Protein AF-W1Y8R6-F1 (afdb_monomer)

Sequence (104 aa):
NYKHLGTLGTGNHFIEICLDESDQVWIMLHSGSRGIGNAIGTYFIDLAQKEMQETLETLPSRDLAYFMEGTEYFDDYLKAVAWAQLFASLNRDAMMENVVTALQ

Structure (mmCIF, N/CA/C/O backbone):
data_AF-W1Y8R6-F1
#
_entry.id   AF-W1Y8R6-F1
#
loop_
_atom_site.group_PDB
_atom_site.id
_atom_site.type_symbol
_atom_site.label_atom_id
_atom_site.label_alt_id
_atom_site.label_comp_id
_atom_site.label_asym_id
_atom_site.label_entity_id
_atom_site.label_seq_id
_atom_site.pdbx_PDB_ins_code
_atom_site.Cartn_x
_atom_site.Cartn_y
_atom_site.Cartn_z
_atom_site.occupancy
_atom_site.B_iso_or_equiv
_atom_site.auth_seq_id
_atom_site.auth_comp_id
_atom_site.auth_asym_id
_atom_site.auth_atom_id
_atom_site.pdbx_PDB_model_num
ATOM 1 N N . ASN A 1 1 ? 7.078 -14.190 4.756 1.00 46.78 1 ASN A N 1
ATOM 2 C CA . ASN A 1 1 ? 6.669 -13.048 5.608 1.00 46.78 1 ASN A CA 1
ATOM 3 C C . ASN A 1 1 ? 5.162 -13.054 5.891 1.00 46.78 1 ASN A C 1
ATOM 5 O O . ASN A 1 1 ? 4.483 -12.086 5.593 1.00 46.78 1 ASN A O 1
ATOM 9 N N . TYR A 1 2 ? 4.632 -14.108 6.528 1.00 48.91 2 TYR A N 1
ATOM 10 C CA . TYR A 1 2 ? 3.220 -14.171 6.964 1.00 48.91 2 TYR A CA 1
ATOM 11 C C . TYR A 1 2 ? 2.913 -13.282 8.191 1.00 48.91 2 TYR A C 1
ATOM 13 O O . TYR A 1 2 ? 1.761 -13.124 8.570 1.00 48.91 2 TYR A O 1
ATOM 21 N N . LYS A 1 3 ? 3.939 -12.678 8.810 1.00 63.16 3 LYS A N 1
ATOM 22 C CA . LYS A 1 3 ? 3.868 -11.960 10.099 1.00 63.16 3 LYS A CA 1
ATOM 23 C C . LYS A 1 3 ? 3.169 -10.587 10.065 1.00 63.16 3 LYS A C 1
ATOM 25 O O . LYS A 1 3 ? 3.158 -9.910 11.084 1.00 63.16 3 LYS A O 1
ATOM 30 N N . HIS A 1 4 ? 2.641 -10.152 8.921 1.00 77.00 4 HIS A N 1
ATOM 31 C CA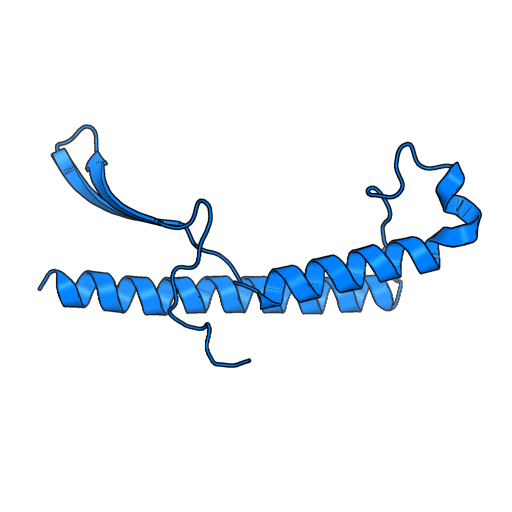 . HIS A 1 4 ? 2.064 -8.808 8.768 1.00 77.00 4 HIS A CA 1
ATOM 32 C C . HIS A 1 4 ? 0.556 -8.787 8.498 1.00 77.00 4 HIS A C 1
ATOM 34 O O . HIS A 1 4 ? -0.016 -7.699 8.476 1.00 77.00 4 HIS A O 1
ATOM 40 N N . LEU A 1 5 ? -0.089 -9.938 8.287 1.00 85.25 5 LEU A N 1
ATOM 41 C CA . LEU A 1 5 ? -1.544 -9.972 8.138 1.00 85.25 5 LEU A CA 1
ATOM 42 C C . LEU A 1 5 ? -2.215 -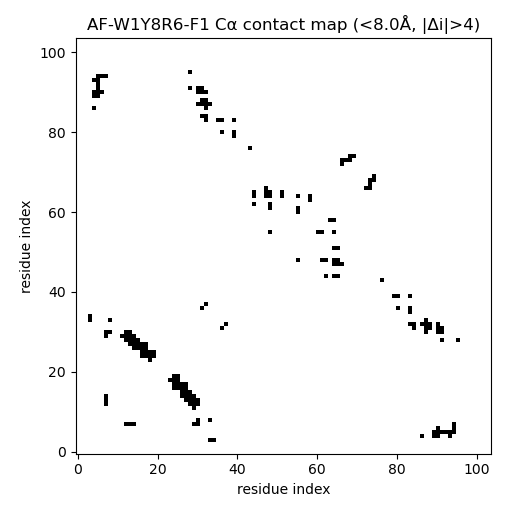9.623 9.476 1.00 85.25 5 LEU A C 1
ATOM 44 O O . LEU A 1 5 ? -1.763 -10.073 10.526 1.00 85.25 5 LEU A O 1
ATOM 48 N N . GLY A 1 6 ? -3.268 -8.811 9.429 1.00 88.19 6 GLY A N 1
ATOM 49 C CA . GLY A 1 6 ? -3.973 -8.290 10.599 1.00 88.19 6 GLY A CA 1
ATOM 50 C C . GLY A 1 6 ? -3.191 -7.224 11.373 1.00 88.19 6 GLY A C 1
ATOM 51 O O . GLY A 1 6 ? -3.494 -6.986 12.537 1.00 88.19 6 GLY A O 1
ATOM 52 N N . THR A 1 7 ? -2.165 -6.601 10.776 1.00 92.44 7 THR A N 1
ATOM 53 C CA . THR A 1 7 ? -1.339 -5.592 11.466 1.00 92.44 7 THR A CA 1
ATOM 54 C C . THR A 1 7 ? -1.527 -4.199 10.881 1.00 92.44 7 THR A C 1
ATOM 56 O O . THR A 1 7 ? -1.603 -4.021 9.661 1.00 92.44 7 THR A O 1
ATOM 59 N N . LEU A 1 8 ? -1.547 -3.197 11.766 1.00 93.56 8 LEU A N 1
ATOM 60 C CA . LEU A 1 8 ? -1.798 -1.807 11.394 1.00 93.56 8 LEU A CA 1
ATOM 61 C C . LEU A 1 8 ? -0.674 -1.223 10.550 1.00 93.56 8 LEU A C 1
ATOM 63 O O . LEU A 1 8 ? -0.933 -0.696 9.471 1.00 93.56 8 LEU A O 1
ATOM 67 N N . GLY A 1 9 ? 0.566 -1.342 11.030 1.00 92.00 9 GLY A N 1
ATOM 68 C CA . GLY A 1 9 ? 1.720 -0.704 10.417 1.00 92.00 9 GLY A CA 1
ATOM 69 C C . GLY A 1 9 ? 2.258 0.530 11.110 1.00 92.00 9 GLY A C 1
ATOM 70 O O . GLY A 1 9 ? 1.862 0.864 12.215 1.00 92.00 9 GLY A O 1
ATOM 71 N N . THR A 1 10 ? 3.171 1.201 10.413 1.00 90.50 10 THR A N 1
ATOM 72 C CA . THR A 1 10 ? 3.767 2.490 10.787 1.00 90.50 10 THR A CA 1
ATOM 73 C C . THR A 1 10 ? 3.491 3.535 9.703 1.00 90.50 10 THR A C 1
ATOM 75 O O . THR A 1 10 ? 3.011 3.182 8.624 1.00 90.50 10 THR A O 1
ATOM 78 N N . GLY A 1 11 ? 3.813 4.805 9.957 1.00 92.50 11 GLY A N 1
ATOM 79 C CA . GLY A 1 11 ? 3.550 5.909 9.029 1.00 92.50 11 GLY A CA 1
ATOM 80 C C . GLY A 1 11 ? 2.163 6.502 9.257 1.00 92.50 11 GLY A C 1
ATOM 81 O O . GLY A 1 11 ? 1.740 6.650 10.397 1.00 92.50 11 GLY A O 1
ATOM 82 N N . ASN A 1 12 ? 1.444 6.809 8.183 1.00 94.25 12 ASN A N 1
ATOM 83 C CA . ASN A 1 12 ? 0.090 7.368 8.230 1.00 94.25 12 ASN A CA 1
ATOM 84 C C . ASN A 1 12 ? -1.010 6.309 8.444 1.00 94.25 12 ASN A C 1
ATOM 86 O O . ASN A 1 12 ? -2.157 6.556 8.095 1.00 94.25 12 ASN A O 1
ATOM 90 N N . HIS A 1 13 ? -0.679 5.130 8.981 1.00 96.75 13 HIS A N 1
ATOM 91 C CA . HIS A 1 13 ? -1.642 4.060 9.245 1.00 96.75 13 HIS A CA 1
ATOM 92 C C . HIS A 1 13 ? -2.247 4.197 10.646 1.00 96.75 13 HIS A C 1
ATOM 94 O O . HIS A 1 13 ? -1.505 4.273 11.624 1.00 96.75 13 HIS A O 1
ATOM 100 N N . PHE A 1 14 ? -3.577 4.193 10.747 1.00 97.31 14 PHE A N 1
ATOM 101 C CA . PHE A 1 14 ? -4.301 4.441 11.997 1.00 97.31 14 PHE A CA 1
ATOM 102 C C . PHE A 1 14 ? -5.635 3.687 12.076 1.00 97.31 14 PHE A C 1
ATOM 104 O O . PHE A 1 14 ? -6.184 3.241 11.064 1.00 97.31 14 PHE A O 1
ATOM 111 N N . ILE A 1 15 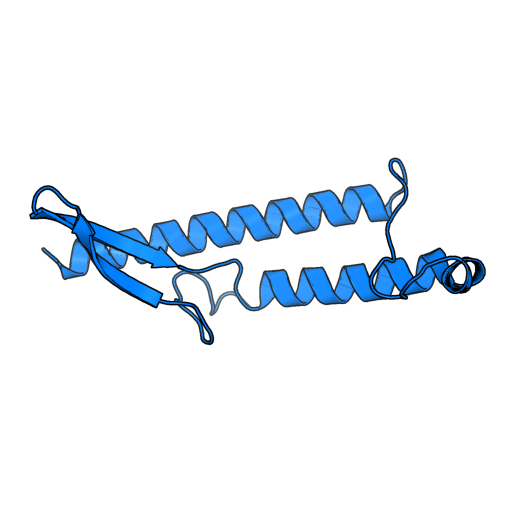? -6.130 3.555 13.306 1.00 97.50 15 ILE A N 1
ATOM 112 C CA . ILE A 1 15 ? -7.499 3.157 13.643 1.00 97.50 15 ILE A CA 1
ATOM 113 C C . ILE A 1 15 ? -8.063 4.298 14.483 1.00 97.50 15 ILE A C 1
ATOM 115 O O . ILE A 1 15 ? -7.451 4.662 15.486 1.00 97.50 15 ILE A O 1
ATOM 119 N N . GLU A 1 16 ? -9.184 4.870 14.071 1.00 97.56 16 GLU A N 1
ATOM 120 C CA . GLU A 1 16 ? -9.790 6.029 14.723 1.00 97.56 16 GLU A CA 1
ATOM 121 C C . GLU A 1 16 ? -11.280 5.784 14.963 1.00 97.56 16 GLU A C 1
ATOM 123 O O . GLU A 1 16 ? -11.960 5.178 14.133 1.00 97.56 16 GLU A O 1
ATOM 128 N N . ILE A 1 17 ? -11.773 6.240 16.115 1.00 96.88 17 ILE A N 1
ATOM 129 C CA . ILE A 1 17 ? -13.203 6.312 16.408 1.00 96.88 17 ILE A CA 1
ATOM 130 C C . ILE A 1 17 ? -13.632 7.755 16.177 1.00 96.88 17 ILE A C 1
ATOM 132 O O . ILE A 1 17 ? -13.143 8.657 16.857 1.00 96.88 17 ILE A O 1
ATOM 136 N N . CYS A 1 18 ? -14.533 7.961 15.223 1.00 96.88 18 CYS A N 1
ATOM 137 C CA . CYS A 1 18 ? -14.948 9.286 14.775 1.00 96.88 18 CYS A CA 1
ATOM 138 C C . CYS A 1 18 ? -16.454 9.468 14.958 1.00 96.88 18 CYS A C 1
ATOM 140 O O . CYS A 1 18 ? -17.205 8.494 14.960 1.00 96.88 18 CYS A O 1
ATOM 142 N N . LEU A 1 19 ? -16.889 10.721 15.065 1.00 97.75 19 LEU A N 1
ATOM 143 C CA . LEU A 1 19 ? -18.296 11.094 14.950 1.00 97.75 19 LEU A CA 1
ATOM 144 C C . LEU A 1 19 ? -18.539 11.713 13.574 1.00 97.75 19 LEU A C 1
ATOM 146 O O . LEU A 1 19 ? -17.686 12.452 13.077 1.00 97.75 19 LEU A O 1
ATOM 150 N N . ASP A 1 20 ? -19.681 11.412 12.962 1.00 97.12 20 ASP A N 1
ATOM 151 C CA . ASP A 1 20 ? -20.167 12.190 11.822 1.00 97.12 20 ASP A CA 1
ATOM 152 C C . ASP A 1 20 ? -20.934 13.446 12.276 1.0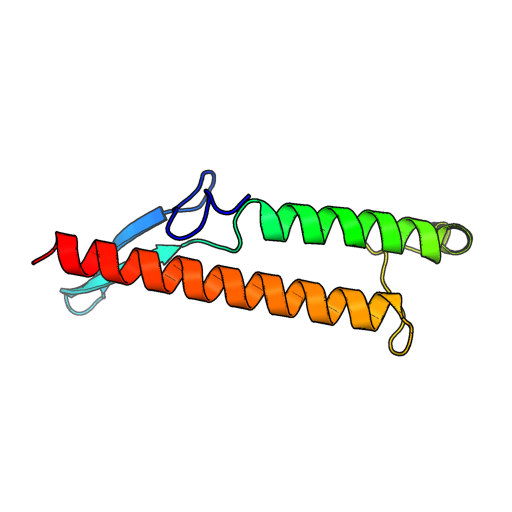0 97.12 20 ASP A C 1
ATOM 154 O O . ASP A 1 20 ? -21.106 13.704 13.467 1.00 97.12 20 ASP A O 1
ATOM 158 N N . GLU A 1 21 ? -21.408 14.246 11.319 1.00 97.38 21 GLU A N 1
ATOM 159 C CA . GLU A 1 21 ? -22.165 15.481 11.584 1.00 97.38 21 GLU A CA 1
ATOM 160 C C . GLU A 1 21 ? -23.524 15.245 12.275 1.00 97.38 21 GLU A C 1
ATOM 162 O O . GLU A 1 21 ? -24.181 16.199 12.683 1.00 97.38 21 GLU A O 1
ATOM 167 N N . SER A 1 22 ? -23.967 13.989 12.383 1.00 97.94 22 SER A N 1
ATOM 168 C CA . SER A 1 22 ? -25.203 13.565 13.051 1.00 97.94 22 SER A CA 1
ATOM 169 C C . SER A 1 22 ? -24.933 12.816 14.364 1.00 97.94 22 SER A C 1
ATOM 171 O O . SER A 1 22 ? -25.808 12.090 14.836 1.00 97.94 22 SER A O 1
ATOM 173 N N . ASP A 1 23 ? -23.736 12.971 14.942 1.00 97.00 23 ASP A N 1
ATOM 174 C CA . ASP A 1 23 ? -23.285 12.314 16.176 1.00 97.00 23 ASP A CA 1
ATOM 175 C C . ASP A 1 23 ? -23.294 10.769 16.115 1.00 97.00 23 ASP A C 1
ATOM 177 O O . ASP A 1 23 ? -23.324 10.095 17.150 1.00 97.00 23 ASP A O 1
ATOM 181 N N . GLN A 1 24 ? -23.237 10.168 14.920 1.00 97.75 24 GLN A N 1
ATOM 182 C CA . GLN A 1 24 ? -23.087 8.716 14.794 1.00 97.75 24 GLN A CA 1
ATOM 183 C C . GLN A 1 24 ? -21.621 8.313 14.928 1.00 97.75 24 GLN A C 1
ATOM 185 O O . GLN A 1 24 ? -20.733 8.956 14.370 1.00 97.75 24 GLN A O 1
ATOM 190 N N . VAL A 1 25 ? -21.372 7.209 15.635 1.00 96.06 25 VAL A N 1
ATOM 191 C CA . VAL A 1 25 ? -20.027 6.662 15.848 1.00 96.06 25 VAL A CA 1
ATOM 192 C C . VAL A 1 25 ? -19.598 5.810 14.655 1.00 96.06 25 VAL A C 1
ATOM 194 O O . VAL A 1 25 ? -20.290 4.869 14.270 1.00 96.06 25 VAL A O 1
ATOM 197 N N . TRP A 1 26 ? -18.408 6.093 14.132 1.00 97.19 26 TRP A N 1
ATOM 198 C CA . TRP A 1 26 ? -17.768 5.382 13.031 1.00 97.19 26 TRP A CA 1
ATOM 199 C C . TRP A 1 26 ? -16.385 4.874 13.429 1.00 97.19 26 TRP A C 1
ATOM 201 O O . TRP A 1 26 ? -15.684 5.492 14.229 1.00 97.19 26 TRP A O 1
ATOM 211 N N . ILE A 1 27 ? -15.967 3.768 12.813 1.00 97.50 27 ILE A N 1
ATOM 212 C CA . ILE A 1 27 ? -14.589 3.275 12.876 1.00 97.50 27 ILE A CA 1
ATOM 213 C C . ILE A 1 27 ? -13.921 3.602 11.543 1.00 97.50 27 ILE A C 1
ATOM 215 O O . ILE A 1 27 ? -14.315 3.073 10.501 1.00 97.50 27 ILE A O 1
ATOM 219 N N . MET A 1 28 ? -12.884 4.433 11.570 1.00 97.56 28 MET A N 1
ATOM 220 C CA . MET A 1 28 ? -12.029 4.682 10.417 1.00 97.56 28 MET A CA 1
ATOM 221 C C . MET A 1 28 ? -10.754 3.847 10.527 1.00 97.56 28 MET A C 1
ATOM 223 O O . MET A 1 28 ? -9.996 3.959 11.487 1.00 97.56 28 MET A O 1
ATOM 227 N N . LEU A 1 29 ? -10.500 3.010 9.522 1.00 97.69 29 LEU A N 1
ATOM 228 C CA . LEU A 1 29 ? -9.313 2.162 9.450 1.00 97.69 29 LEU A CA 1
ATOM 229 C C . LEU A 1 29 ? -8.489 2.517 8.211 1.00 97.69 29 LEU A C 1
ATOM 231 O O . LEU A 1 29 ? -8.899 2.245 7.081 1.00 97.69 29 LEU A O 1
ATOM 235 N N . HIS A 1 30 ? -7.293 3.064 8.423 1.00 97.75 30 HIS A N 1
ATOM 236 C CA . HIS A 1 30 ? -6.346 3.375 7.358 1.00 97.75 30 HIS A CA 1
ATOM 237 C C . HIS A 1 30 ? -5.154 2.413 7.392 1.00 97.75 30 HIS A C 1
ATOM 239 O O . HIS A 1 30 ? -4.240 2.546 8.206 1.00 97.75 30 HIS A O 1
ATOM 245 N N . SER A 1 31 ? -5.149 1.424 6.491 1.00 96.31 31 SER A N 1
ATOM 246 C CA . SER A 1 31 ? -4.017 0.510 6.292 1.00 96.31 31 SER A CA 1
ATOM 247 C C . SER A 1 31 ? -4.006 -0.124 4.898 1.00 96.31 31 SER A C 1
ATOM 249 O O . SER A 1 31 ? -5.028 -0.187 4.207 1.00 96.31 31 SER A O 1
ATOM 251 N N . GLY A 1 32 ? -2.835 -0.611 4.486 1.00 95.31 32 GLY A N 1
ATOM 252 C CA . GLY A 1 32 ? -2.594 -1.168 3.156 1.00 95.31 32 GLY A CA 1
ATOM 253 C C . GLY A 1 32 ? -2.000 -2.577 3.153 1.00 95.31 32 GLY A C 1
ATOM 254 O O . GLY A 1 32 ? -2.101 -3.340 4.113 1.00 95.31 32 GLY A O 1
ATOM 255 N N . SER A 1 33 ? -1.312 -2.896 2.057 1.00 94.69 33 SER A N 1
ATOM 256 C CA . SER A 1 33 ? -0.688 -4.195 1.755 1.00 94.69 33 SER A CA 1
ATOM 257 C C . SER A 1 33 ? 0.610 -4.482 2.524 1.00 94.69 33 SER A C 1
ATOM 259 O O . SER A 1 33 ? 1.344 -5.425 2.212 1.00 94.69 33 SER A O 1
ATOM 261 N N . ARG A 1 34 ? 0.922 -3.645 3.519 1.00 94.06 34 ARG A N 1
ATOM 262 C CA . ARG A 1 34 ? 2.125 -3.717 4.356 1.00 94.06 34 ARG A CA 1
ATOM 263 C C . ARG A 1 34 ? 3.412 -3.766 3.514 1.00 94.06 34 ARG A C 1
ATOM 265 O O . ARG A 1 34 ? 3.455 -3.271 2.389 1.00 94.06 34 ARG A O 1
ATOM 272 N N . GLY A 1 35 ? 4.474 -4.359 4.061 1.00 91.44 35 GLY A N 1
ATOM 273 C CA . GLY A 1 35 ? 5.763 -4.473 3.374 1.00 91.44 35 GLY A CA 1
ATOM 274 C C . GLY A 1 35 ? 5.716 -5.278 2.071 1.00 91.44 35 GLY A C 1
ATOM 275 O O . GLY A 1 35 ? 6.612 -5.127 1.249 1.00 91.44 35 GLY A O 1
ATOM 276 N N . ILE A 1 36 ? 4.678 -6.095 1.850 1.00 91.25 36 ILE A N 1
ATOM 277 C CA . ILE A 1 36 ? 4.572 -6.910 0.635 1.00 91.25 36 ILE A CA 1
ATOM 278 C C . ILE A 1 36 ? 4.273 -6.031 -0.580 1.00 91.25 36 ILE A C 1
ATOM 280 O O . ILE A 1 36 ? 4.968 -6.141 -1.584 1.00 91.25 36 ILE A O 1
ATOM 284 N N . GLY A 1 37 ? 3.309 -5.110 -0.478 1.00 93.31 37 GLY A N 1
ATOM 285 C CA . GLY A 1 37 ? 3.043 -4.182 -1.583 1.00 93.31 37 GLY A CA 1
ATOM 286 C C . GLY A 1 37 ? 4.222 -3.256 -1.875 1.00 93.31 37 GLY A C 1
ATOM 287 O O . GLY A 1 37 ? 4.500 -2.994 -3.038 1.00 93.31 37 GLY A O 1
ATOM 288 N N . ASN A 1 38 ? 4.968 -2.836 -0.844 1.00 94.25 38 ASN A N 1
ATOM 289 C CA . ASN A 1 38 ? 6.201 -2.073 -1.048 1.00 94.25 38 ASN A CA 1
ATOM 290 C C . ASN A 1 38 ? 7.248 -2.891 -1.820 1.00 94.25 38 ASN A C 1
ATOM 292 O O . ASN A 1 38 ? 7.828 -2.389 -2.771 1.00 94.25 38 ASN A O 1
ATOM 296 N N . ALA A 1 39 ? 7.457 -4.158 -1.447 1.00 94.50 39 ALA A N 1
ATOM 297 C CA . ALA A 1 39 ? 8.396 -5.034 -2.144 1.00 94.50 39 ALA A CA 1
ATOM 298 C C . ALA A 1 39 ? 7.997 -5.272 -3.611 1.00 94.50 39 ALA A C 1
ATOM 300 O O . ALA A 1 39 ? 8.858 -5.219 -4.484 1.00 94.50 39 ALA A O 1
ATOM 301 N N . ILE A 1 40 ? 6.702 -5.482 -3.881 1.00 95.88 40 ILE A N 1
ATOM 302 C CA . ILE A 1 40 ? 6.161 -5.601 -5.244 1.00 95.88 40 ILE A CA 1
ATOM 303 C C . ILE A 1 40 ? 6.414 -4.307 -6.026 1.00 95.88 40 ILE A C 1
ATOM 305 O O . ILE A 1 40 ? 6.979 -4.357 -7.113 1.00 95.88 40 ILE A O 1
ATOM 309 N N . GLY A 1 41 ? 6.055 -3.152 -5.459 1.00 96.00 41 GLY A N 1
ATOM 310 C CA . GLY A 1 41 ? 6.248 -1.851 -6.101 1.00 96.00 41 GLY A CA 1
ATOM 311 C C . GLY A 1 41 ? 7.710 -1.584 -6.455 1.00 96.00 41 GLY A C 1
ATOM 312 O O . GLY A 1 41 ? 8.009 -1.301 -7.609 1.00 96.00 41 GLY A O 1
ATOM 313 N N . THR A 1 42 ? 8.627 -1.745 -5.496 1.00 96.88 42 THR A N 1
ATOM 314 C CA . THR A 1 42 ? 10.068 -1.573 -5.737 1.00 96.88 42 THR A CA 1
ATOM 315 C C . THR A 1 42 ? 10.576 -2.516 -6.824 1.00 96.88 42 THR A C 1
ATOM 317 O O . THR A 1 42 ? 11.256 -2.071 -7.742 1.00 96.88 42 THR A O 1
ATOM 320 N N . TYR A 1 43 ? 10.206 -3.799 -6.764 1.00 97.38 43 TYR A N 1
ATOM 321 C CA . TYR A 1 43 ? 10.637 -4.784 -7.755 1.00 97.38 43 TYR A CA 1
ATOM 322 C C . TYR A 1 43 ? 10.214 -4.401 -9.180 1.00 97.38 43 TYR A C 1
ATOM 324 O O . TYR A 1 43 ? 11.043 -4.424 -10.089 1.00 97.38 43 TYR A O 1
ATOM 332 N N . PHE A 1 44 ? 8.949 -4.022 -9.379 1.00 97.38 44 PHE A N 1
ATOM 333 C CA . PHE A 1 44 ? 8.446 -3.689 -10.711 1.00 97.38 44 PHE A CA 1
ATOM 334 C C . PHE A 1 44 ? 8.909 -2.317 -11.210 1.00 97.38 44 PHE A C 1
ATOM 336 O O . PHE A 1 44 ? 9.124 -2.179 -12.409 1.00 97.38 44 PHE A O 1
ATOM 343 N N . ILE A 1 45 ? 9.144 -1.339 -10.326 1.00 96.00 45 ILE A N 1
ATOM 344 C CA . ILE A 1 45 ? 9.795 -0.071 -10.703 1.00 96.00 45 ILE A CA 1
ATOM 345 C C . ILE A 1 45 ? 11.208 -0.347 -11.230 1.00 96.00 45 ILE A C 1
ATOM 347 O O . ILE A 1 45 ? 11.556 0.097 -12.325 1.00 96.00 45 ILE A O 1
ATOM 351 N N . ASP A 1 46 ? 12.005 -1.126 -10.495 1.00 95.44 46 ASP A N 1
ATOM 352 C CA . ASP A 1 46 ? 13.365 -1.480 -10.910 1.00 95.44 46 ASP A CA 1
ATOM 353 C C . ASP A 1 46 ? 13.369 -2.271 -12.225 1.00 95.44 46 ASP A C 1
ATOM 355 O O . ASP A 1 46 ? 14.264 -2.101 -13.057 1.00 95.44 46 ASP A O 1
ATOM 359 N N . LEU A 1 47 ? 12.381 -3.147 -12.421 1.00 95.81 47 LEU A N 1
ATOM 360 C CA . LEU A 1 47 ? 12.237 -3.941 -13.637 1.00 95.81 47 LEU A CA 1
ATOM 361 C C . LEU A 1 47 ? 11.829 -3.077 -14.839 1.00 95.81 47 LEU A C 1
ATOM 363 O O . LEU A 1 47 ? 12.459 -3.188 -15.888 1.00 95.81 47 LEU A O 1
ATOM 367 N N . ALA A 1 48 ? 10.867 -2.165 -14.675 1.00 95.75 48 ALA A N 1
ATOM 368 C CA . ALA A 1 48 ? 10.447 -1.235 -15.723 1.00 95.75 48 ALA A CA 1
ATOM 369 C C . ALA A 1 48 ? 11.597 -0.315 -16.151 1.00 95.75 48 ALA A C 1
ATOM 371 O O . ALA A 1 48 ? 11.838 -0.120 -17.341 1.00 95.75 48 ALA A O 1
ATOM 372 N N . GLN A 1 49 ? 12.380 0.195 -15.194 1.00 94.56 49 GLN A N 1
ATOM 373 C CA . GLN A 1 49 ? 13.562 0.995 -15.516 1.00 94.56 49 GLN A CA 1
ATOM 374 C C . GLN A 1 49 ? 14.618 0.198 -16.297 1.00 94.56 49 GLN A C 1
ATOM 376 O O . GLN A 1 49 ? 15.301 0.765 -17.148 1.00 94.56 49 GLN A O 1
ATOM 381 N N . LYS A 1 50 ? 14.776 -1.103 -16.025 1.00 92.75 50 LYS A N 1
ATOM 382 C CA . LYS A 1 50 ? 15.703 -1.965 -16.776 1.00 92.75 50 LYS A CA 1
ATOM 383 C C . LYS A 1 50 ? 15.201 -2.264 -18.185 1.00 92.75 50 LYS A C 1
ATOM 385 O O . LYS A 1 50 ? 15.996 -2.211 -19.113 1.00 92.75 50 LYS A O 1
ATOM 390 N N . GLU A 1 51 ? 13.912 -2.548 -18.356 1.00 91.06 51 GLU A N 1
ATOM 391 C CA . GLU A 1 51 ? 13.326 -2.796 -19.681 1.00 91.06 51 GLU A CA 1
ATOM 392 C C . GLU A 1 51 ? 13.434 -1.557 -20.574 1.00 91.06 51 GLU A C 1
ATOM 394 O O . GLU A 1 51 ? 13.842 -1.641 -21.729 1.00 91.06 51 GLU A O 1
ATOM 399 N N . MET A 1 52 ? 13.158 -0.380 -20.012 1.00 90.44 52 MET A N 1
ATOM 400 C CA . MET A 1 52 ? 13.191 0.876 -20.752 1.00 90.44 52 MET A CA 1
ATOM 401 C C . MET A 1 52 ? 14.596 1.460 -20.933 1.00 90.44 52 MET A C 1
ATOM 403 O O . MET A 1 52 ? 14.691 2.578 -21.437 1.00 90.44 52 MET A O 1
ATOM 407 N N . GLN A 1 53 ? 15.675 0.772 -20.530 1.00 82.62 53 GLN A N 1
ATOM 408 C CA . GLN A 1 53 ? 17.020 1.346 -20.365 1.00 82.62 53 GLN A CA 1
ATOM 409 C C . GLN A 1 53 ? 17.496 2.195 -21.558 1.00 82.62 53 GLN A C 1
ATOM 411 O O . GLN A 1 53 ? 18.056 3.267 -21.340 1.00 82.62 53 GLN A O 1
ATOM 416 N N . GLU A 1 54 ? 17.230 1.766 -22.795 1.00 80.50 54 GLU A N 1
ATOM 417 C CA . GLU A 1 54 ? 17.616 2.493 -24.021 1.00 80.50 54 GLU A CA 1
ATOM 418 C C . GLU A 1 54 ? 16.748 3.728 -24.319 1.00 80.50 54 GLU A C 1
ATOM 420 O O . GLU A 1 54 ? 17.171 4.645 -25.016 1.00 80.50 54 GLU A O 1
ATOM 425 N N . THR A 1 55 ? 15.536 3.774 -23.771 1.00 81.62 55 THR A N 1
ATOM 426 C CA . THR A 1 55 ? 14.546 4.847 -23.964 1.00 81.62 55 THR A CA 1
ATOM 427 C C . THR A 1 55 ? 14.330 5.717 -22.726 1.00 81.62 55 THR A C 1
ATOM 429 O O . THR A 1 55 ? 13.576 6.684 -22.790 1.00 81.62 55 THR A O 1
ATOM 432 N N . LEU A 1 56 ? 14.995 5.433 -21.601 1.00 77.38 56 LEU A N 1
ATOM 433 C CA . LEU A 1 56 ? 14.812 6.175 -20.346 1.00 77.38 56 LEU A CA 1
ATOM 434 C C . LEU A 1 56 ? 15.092 7.678 -20.484 1.00 77.38 56 LEU A C 1
ATOM 436 O O . LEU A 1 56 ? 14.447 8.474 -19.810 1.00 77.38 56 LEU A O 1
ATOM 440 N N . GLU A 1 57 ? 16.020 8.072 -21.359 1.00 78.38 57 GLU A N 1
ATOM 441 C CA . GLU A 1 57 ? 16.352 9.481 -21.628 1.00 78.38 57 GLU A CA 1
ATOM 442 C C . GLU A 1 57 ? 15.203 10.252 -22.294 1.00 78.38 57 GLU A C 1
ATOM 444 O O . GLU A 1 57 ? 15.184 11.480 -22.273 1.00 78.38 57 GLU A O 1
ATOM 449 N N . THR A 1 58 ? 14.223 9.542 -22.862 1.00 87.06 58 THR A N 1
ATOM 450 C CA . THR A 1 58 ? 13.027 10.158 -23.455 1.00 87.06 58 THR A CA 1
ATOM 451 C C . THR A 1 58 ? 11.958 10.497 -22.417 1.00 87.06 58 THR A C 1
ATOM 453 O O . THR A 1 58 ? 11.030 11.251 -22.714 1.00 87.06 58 THR A O 1
ATOM 456 N N . LEU A 1 59 ? 12.079 9.968 -21.193 1.00 88.69 59 LEU A N 1
ATOM 457 C CA . LEU A 1 59 ? 11.135 10.228 -20.116 1.00 88.69 59 LEU A CA 1
ATOM 458 C C . LEU A 1 59 ? 11.502 11.501 -19.339 1.00 88.69 59 LEU A C 1
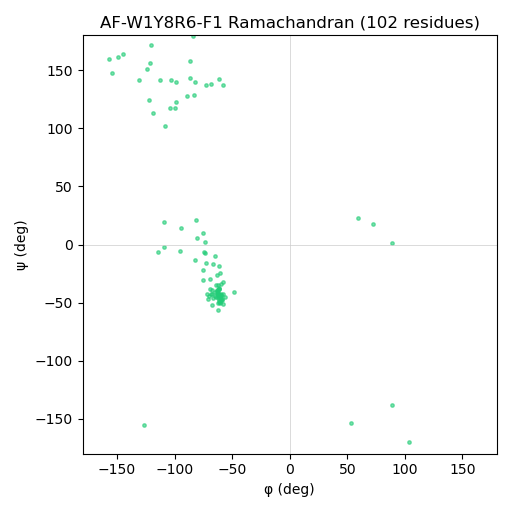ATOM 460 O O . LEU A 1 59 ? 12.674 11.722 -19.035 1.00 88.69 59 LEU A O 1
ATOM 464 N N . PRO A 1 60 ? 10.506 12.292 -18.893 1.00 92.00 60 PRO A N 1
ATOM 465 C CA . PRO A 1 60 ? 10.743 13.421 -17.990 1.00 92.00 60 PRO A CA 1
ATOM 466 C C . PRO A 1 60 ? 11.374 13.021 -16.645 1.00 92.00 60 PRO A C 1
ATOM 468 O O . PRO A 1 60 ? 12.001 13.845 -15.985 1.00 92.00 60 PRO A O 1
ATOM 471 N N . SER A 1 61 ? 11.181 11.770 -16.215 1.00 92.25 61 SER A N 1
ATOM 472 C CA . SER A 1 61 ? 11.799 11.185 -15.025 1.00 92.25 61 SER A CA 1
ATOM 473 C C . SER A 1 61 ? 11.890 9.667 -15.171 1.00 92.25 61 SER A C 1
ATOM 475 O O . SER A 1 61 ? 11.000 9.037 -15.739 1.00 92.25 61 SER A O 1
ATOM 477 N N . ARG A 1 62 ? 12.933 9.069 -14.588 1.00 89.75 62 ARG A N 1
ATOM 478 C CA . ARG A 1 62 ? 13.106 7.608 -14.511 1.00 89.75 62 ARG A CA 1
ATOM 479 C C . ARG A 1 62 ? 12.002 6.923 -13.704 1.00 89.75 62 ARG A C 1
ATOM 481 O O . ARG A 1 62 ? 11.699 5.761 -13.951 1.00 89.75 62 ARG A O 1
ATOM 488 N N . ASP A 1 63 ? 11.386 7.646 -12.773 1.00 91.00 63 ASP A N 1
ATOM 489 C CA . ASP A 1 63 ? 10.278 7.142 -11.952 1.00 91.00 63 ASP A CA 1
ATOM 490 C C . ASP A 1 63 ? 8.962 7.038 -12.737 1.00 91.00 63 ASP A C 1
ATOM 492 O O . ASP A 1 63 ? 7.977 6.513 -12.229 1.00 91.00 63 ASP A O 1
ATOM 496 N N . LEU A 1 64 ? 8.945 7.520 -13.984 1.00 94.12 64 LEU A N 1
ATOM 497 C CA . LEU A 1 64 ? 7.832 7.361 -14.919 1.00 94.12 64 LEU A CA 1
ATOM 498 C C . LEU A 1 64 ? 8.018 6.155 -15.848 1.00 94.12 64 LEU A C 1
ATOM 500 O O . LEU A 1 64 ? 7.331 6.071 -16.862 1.00 94.12 64 LEU A O 1
ATOM 504 N N . ALA A 1 65 ? 8.953 5.247 -15.546 1.00 95.25 65 ALA A N 1
ATOM 505 C CA . ALA A 1 65 ? 9.102 4.005 -16.294 1.00 95.25 65 ALA A CA 1
ATOM 506 C C . ALA A 1 65 ? 7.830 3.144 -16.194 1.00 95.25 65 ALA A C 1
ATOM 508 O O . ALA A 1 65 ? 7.180 3.089 -15.149 1.00 95.25 65 ALA A O 1
ATOM 509 N N . TYR A 1 66 ? 7.478 2.471 -17.286 1.00 94.62 66 TYR A N 1
ATOM 510 C CA . TYR A 1 66 ? 6.240 1.714 -17.428 1.00 94.62 66 TYR A CA 1
ATOM 511 C C . TYR A 1 66 ? 6.452 0.459 -18.277 1.00 94.62 66 TYR A C 1
ATOM 513 O O . TYR A 1 66 ? 7.431 0.346 -19.012 1.00 94.62 66 TYR A O 1
ATOM 521 N N . PHE A 1 67 ? 5.497 -0.466 -18.200 1.00 95.00 67 PHE A N 1
ATOM 522 C CA . PHE A 1 67 ? 5.403 -1.602 -19.114 1.00 95.00 67 PHE A CA 1
ATOM 523 C C . PHE A 1 67 ? 4.373 -1.314 -20.201 1.00 95.00 67 PHE A C 1
ATOM 525 O O . PHE A 1 67 ? 3.314 -0.746 -19.923 1.00 95.00 67 PHE A O 1
ATOM 532 N N . MET A 1 68 ? 4.676 -1.711 -21.434 1.00 93.50 68 MET A N 1
ATOM 533 C CA . MET A 1 68 ? 3.716 -1.655 -22.535 1.00 93.50 68 MET A CA 1
ATOM 534 C C . MET A 1 68 ? 2.651 -2.740 -22.360 1.00 93.50 68 MET A C 1
ATOM 536 O O . MET A 1 68 ? 2.970 -3.883 -22.045 1.00 93.50 68 MET A O 1
ATOM 540 N N . GLU A 1 69 ? 1.386 -2.402 -22.595 1.00 94.75 69 GLU A N 1
ATOM 541 C CA . GLU A 1 69 ? 0.306 -3.391 -22.575 1.00 94.75 69 GLU A CA 1
ATOM 542 C C . GLU A 1 69 ? 0.572 -4.515 -23.593 1.00 94.75 69 GLU A C 1
ATOM 544 O O . GLU A 1 69 ? 1.005 -4.266 -24.721 1.00 94.75 69 GLU A O 1
ATOM 549 N N . GLY A 1 70 ? 0.324 -5.760 -23.178 1.00 93.94 70 GLY A N 1
ATOM 550 C CA . GLY A 1 70 ? 0.586 -6.958 -23.978 1.00 93.94 70 GLY A CA 1
ATOM 551 C C . GLY A 1 70 ? 1.992 -7.551 -23.825 1.00 93.94 70 GLY A C 1
ATOM 552 O O . GLY A 1 70 ? 2.283 -8.554 -24.478 1.00 93.94 70 GLY A O 1
ATOM 553 N N . THR A 1 71 ? 2.864 -6.978 -22.985 1.00 94.88 71 THR A N 1
ATOM 554 C CA . THR A 1 71 ? 4.133 -7.620 -22.601 1.00 94.88 71 THR A CA 1
ATOM 555 C C . THR A 1 71 ? 3.961 -8.549 -21.398 1.00 94.88 71 THR A C 1
ATOM 557 O O . THR A 1 71 ? 3.050 -8.394 -20.585 1.00 94.88 71 THR A O 1
ATOM 560 N N . GLU A 1 72 ? 4.876 -9.510 -21.245 1.00 95.62 72 GLU A N 1
ATOM 561 C CA . GLU A 1 72 ? 4.876 -10.440 -20.106 1.00 95.62 72 GLU A CA 1
ATOM 562 C C . GLU A 1 72 ? 5.006 -9.704 -18.762 1.00 95.62 72 GLU A C 1
ATOM 564 O O . GLU A 1 72 ? 4.263 -9.985 -17.823 1.00 95.62 72 GLU A O 1
ATOM 569 N N . TYR A 1 73 ? 5.893 -8.705 -18.675 1.00 95.88 73 TYR A N 1
ATOM 570 C CA . TYR A 1 73 ? 6.079 -7.931 -17.444 1.00 95.88 73 TYR A CA 1
ATOM 571 C C . TYR A 1 73 ? 4.882 -7.042 -17.106 1.00 95.88 73 TYR A C 1
ATOM 573 O O . TYR A 1 73 ? 4.607 -6.838 -15.922 1.00 95.88 73 TYR A O 1
ATOM 581 N N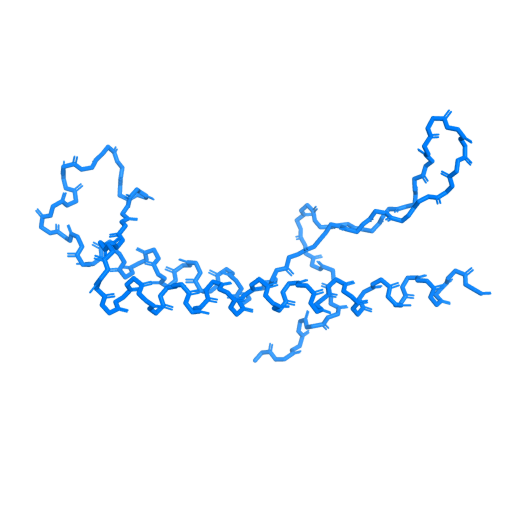 . PHE A 1 74 ? 4.127 -6.570 -18.105 1.00 96.88 74 PHE A N 1
ATOM 582 C CA . PHE A 1 74 ? 2.856 -5.889 -17.866 1.00 96.88 74 PHE A CA 1
ATOM 583 C C . PHE A 1 74 ? 1.844 -6.824 -17.192 1.00 96.88 74 PHE A C 1
ATOM 585 O O . PHE A 1 74 ? 1.290 -6.487 -16.142 1.00 96.88 74 PHE A O 1
ATOM 592 N N . ASP A 1 75 ? 1.649 -8.024 -17.742 1.00 97.75 75 ASP A N 1
ATOM 593 C CA . ASP A 1 75 ? 0.717 -9.009 -17.186 1.00 97.75 75 ASP A CA 1
ATOM 594 C C . ASP A 1 75 ? 1.135 -9.469 -15.784 1.00 97.75 75 ASP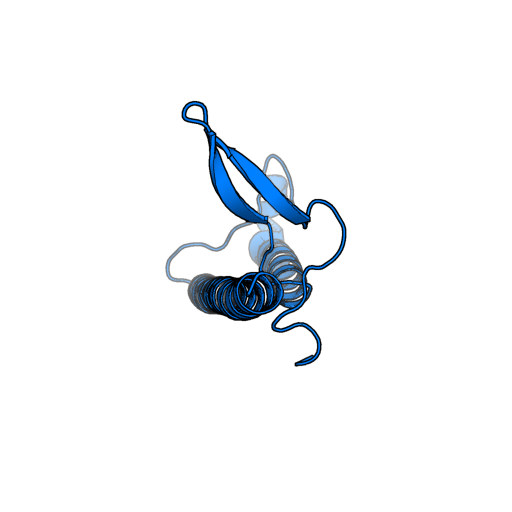 A C 1
ATOM 596 O O . ASP A 1 75 ? 0.298 -9.637 -14.891 1.00 97.75 75 ASP A O 1
ATOM 600 N N . ASP A 1 76 ? 2.433 -9.662 -15.562 1.00 97.69 76 ASP A N 1
ATOM 601 C CA . ASP A 1 76 ? 2.964 -10.059 -14.261 1.00 97.69 76 ASP A CA 1
ATOM 602 C C . ASP A 1 76 ? 2.837 -8.949 -13.218 1.00 97.69 76 ASP A C 1
ATOM 604 O O . ASP A 1 76 ? 2.465 -9.227 -12.070 1.00 97.69 76 ASP A O 1
ATOM 608 N N . TYR A 1 77 ? 3.051 -7.692 -13.614 1.00 97.62 77 TYR A N 1
ATOM 609 C CA . TYR A 1 77 ? 2.786 -6.539 -12.761 1.00 97.62 77 TYR A CA 1
ATOM 610 C C . TYR A 1 77 ? 1.312 -6.481 -12.349 1.00 97.62 77 TYR A C 1
ATOM 612 O O . TYR A 1 77 ? 1.015 -6.362 -11.156 1.00 97.62 77 TYR A O 1
ATOM 620 N N . LEU A 1 78 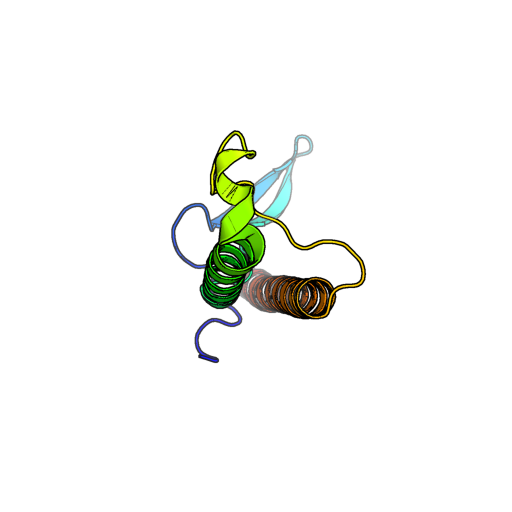? 0.381 -6.638 -13.298 1.00 97.88 78 LEU A N 1
ATOM 621 C CA . LEU A 1 78 ? -1.054 -6.624 -13.004 1.00 97.88 78 LEU A CA 1
ATOM 622 C C . LEU A 1 78 ? -1.456 -7.732 -12.027 1.00 97.88 78 LEU A C 1
ATOM 624 O O . LEU A 1 78 ? -2.171 -7.466 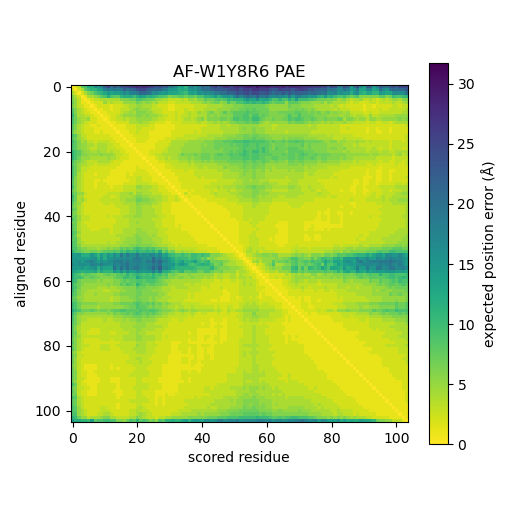-11.056 1.00 97.88 78 LEU A O 1
ATOM 628 N N . LYS A 1 79 ? -0.961 -8.961 -12.223 1.00 98.06 79 LYS A N 1
ATOM 629 C CA . LYS A 1 79 ? -1.208 -10.076 -11.292 1.00 98.06 79 LYS A CA 1
ATOM 630 C C . LYS A 1 79 ? -0.668 -9.765 -9.895 1.00 98.06 79 LYS A C 1
ATOM 632 O O . LYS A 1 79 ? -1.354 -10.009 -8.900 1.00 98.06 79 LYS A O 1
ATOM 637 N N . ALA A 1 80 ? 0.544 -9.221 -9.805 1.00 97.69 80 ALA A N 1
ATOM 638 C CA . ALA A 1 80 ? 1.176 -8.913 -8.529 1.00 97.69 80 ALA A CA 1
ATOM 639 C C . ALA A 1 80 ? 0.458 -7.779 -7.779 1.00 97.69 80 ALA A C 1
ATOM 641 O O . ALA A 1 80 ? 0.230 -7.889 -6.572 1.00 97.69 80 ALA A O 1
ATOM 642 N N . VAL A 1 81 ? 0.048 -6.716 -8.477 1.00 96.75 81 VAL A N 1
ATOM 643 C CA . VAL A 1 81 ? -0.737 -5.619 -7.888 1.00 96.75 81 VAL A CA 1
ATOM 644 C C . VAL A 1 81 ? -2.100 -6.111 -7.424 1.00 96.75 81 VAL A C 1
ATOM 646 O O . VAL A 1 81 ? -2.486 -5.816 -6.292 1.00 96.75 81 VAL A O 1
ATOM 649 N N . ALA A 1 82 ? -2.798 -6.905 -8.239 1.00 97.88 82 ALA A N 1
ATOM 650 C CA . ALA A 1 82 ? -4.081 -7.488 -7.857 1.00 97.88 82 ALA A CA 1
ATOM 651 C C . ALA A 1 82 ? -3.950 -8.333 -6.579 1.00 97.88 82 ALA A C 1
ATOM 653 O O . ALA A 1 82 ? -4.757 -8.214 -5.655 1.00 97.88 82 ALA A O 1
ATOM 654 N N . TRP A 1 83 ? -2.881 -9.127 -6.471 1.00 97.12 83 TRP A N 1
ATOM 655 C CA . TRP A 1 83 ? -2.582 -9.878 -5.255 1.00 97.12 83 TRP A CA 1
ATOM 656 C C . TRP A 1 83 ? -2.323 -8.956 -4.053 1.00 97.12 83 TRP A C 1
ATOM 658 O O . TRP A 1 83 ? -2.860 -9.185 -2.968 1.00 97.12 83 TRP A O 1
ATOM 668 N N . ALA A 1 84 ? -1.538 -7.886 -4.226 1.00 96.81 84 ALA A N 1
ATOM 669 C CA . ALA A 1 84 ? -1.241 -6.934 -3.154 1.00 96.81 84 ALA A CA 1
ATOM 670 C C . ALA A 1 84 ? -2.505 -6.215 -2.657 1.00 96.81 84 ALA A C 1
ATOM 672 O O . ALA A 1 84 ? -2.671 -6.016 -1.451 1.00 96.81 84 ALA A O 1
ATOM 673 N N . GLN A 1 85 ? -3.412 -5.863 -3.571 1.00 97.31 85 GLN A N 1
ATOM 674 C CA . GLN A 1 85 ? -4.712 -5.273 -3.257 1.00 97.31 85 GLN A CA 1
ATOM 675 C C . GLN A 1 85 ? -5.605 -6.248 -2.487 1.00 97.31 85 GLN A C 1
ATOM 677 O O . GLN A 1 85 ? -6.186 -5.860 -1.471 1.00 97.31 85 GLN A O 1
ATOM 682 N N . LEU A 1 86 ? -5.659 -7.516 -2.908 1.00 97.31 86 LEU A N 1
ATOM 683 C CA . LEU A 1 86 ? -6.388 -8.557 -2.184 1.00 97.31 86 LEU A CA 1
ATOM 684 C C . LEU A 1 86 ? -5.833 -8.733 -0.766 1.00 97.31 86 LEU A C 1
ATOM 686 O O . LEU A 1 86 ? -6.592 -8.731 0.201 1.00 97.31 86 LEU A O 1
ATOM 690 N N . PHE A 1 87 ? -4.508 -8.800 -0.621 1.00 95.94 87 PHE A N 1
ATOM 691 C CA . PHE A 1 87 ? -3.866 -8.863 0.688 1.00 95.94 87 PHE A CA 1
ATOM 692 C C . PHE A 1 87 ? -4.207 -7.638 1.552 1.00 95.94 87 PHE A C 1
ATOM 694 O O . PHE A 1 87 ? -4.502 -7.790 2.734 1.00 95.94 87 PHE A O 1
ATOM 701 N N . ALA A 1 88 ? -4.208 -6.426 0.985 1.00 96.56 88 ALA A N 1
ATOM 702 C CA . ALA A 1 88 ? -4.593 -5.214 1.708 1.00 96.56 88 ALA A CA 1
ATOM 703 C C . ALA A 1 88 ? -6.052 -5.250 2.189 1.00 96.56 88 ALA A C 1
ATOM 705 O O . ALA A 1 88 ? -6.327 -4.791 3.296 1.00 96.56 88 ALA A O 1
ATOM 706 N N . SER A 1 89 ? -6.966 -5.791 1.374 1.00 97.62 89 SER A N 1
ATOM 707 C CA . SER A 1 89 ? -8.368 -5.982 1.759 1.00 97.62 89 SER A CA 1
ATOM 708 C C . SER A 1 89 ? -8.476 -6.928 2.947 1.00 97.62 89 SER A C 1
ATOM 710 O O . SER A 1 89 ? -8.930 -6.514 4.007 1.00 97.62 89 SER A O 1
ATOM 712 N N . LEU A 1 90 ? -7.928 -8.140 2.817 1.00 96.94 90 LEU A N 1
ATOM 713 C CA . LEU A 1 90 ? -7.964 -9.154 3.874 1.00 96.94 90 LEU A CA 1
ATOM 714 C C . LEU A 1 90 ? -7.281 -8.679 5.162 1.00 96.94 90 LEU A C 1
ATOM 716 O O . LEU A 1 90 ? -7.707 -9.016 6.263 1.00 96.94 90 LEU A O 1
ATOM 720 N N . ASN A 1 91 ? -6.226 -7.871 5.037 1.00 96.56 91 ASN A N 1
ATOM 721 C CA . ASN A 1 91 ? -5.575 -7.247 6.179 1.00 96.56 91 ASN A CA 1
ATOM 722 C C . ASN A 1 91 ? -6.545 -6.321 6.930 1.00 96.56 91 ASN A C 1
ATOM 724 O O . ASN A 1 91 ? -6.633 -6.401 8.154 1.00 96.56 91 ASN A O 1
ATOM 728 N N . ARG A 1 92 ? -7.274 -5.457 6.209 1.00 97.50 92 ARG A N 1
ATOM 729 C CA . ARG A 1 92 ? -8.266 -4.554 6.809 1.00 97.50 92 ARG A CA 1
ATOM 730 C C . ARG A 1 92 ? -9.461 -5.301 7.385 1.00 97.50 92 ARG A C 1
ATOM 732 O O . ARG A 1 92 ? -9.891 -4.929 8.469 1.00 97.50 92 ARG A O 1
ATOM 739 N N . ASP A 1 93 ? -9.931 -6.352 6.722 1.00 97.44 93 ASP A N 1
ATOM 740 C CA . ASP A 1 93 ? -11.048 -7.169 7.208 1.00 97.44 93 ASP A CA 1
ATOM 741 C C . ASP A 1 93 ? -10.705 -7.798 8.567 1.00 97.44 93 ASP A C 1
ATOM 743 O O . ASP A 1 93 ? -11.426 -7.602 9.544 1.00 97.44 93 ASP A O 1
ATOM 747 N N . ALA A 1 94 ? -9.532 -8.434 8.671 1.00 96.44 94 ALA A N 1
ATOM 748 C CA . ALA A 1 94 ? -9.047 -9.009 9.926 1.00 96.44 94 ALA A CA 1
ATOM 749 C C . ALA A 1 94 ? -8.853 -7.954 11.032 1.00 96.44 94 ALA A C 1
ATOM 751 O O . ALA A 1 94 ? -9.122 -8.207 12.204 1.00 96.44 94 ALA A O 1
ATOM 752 N N . MET A 1 95 ? -8.376 -6.753 10.687 1.00 96.75 95 MET A N 1
ATOM 753 C CA . MET A 1 95 ? -8.253 -5.663 11.660 1.00 96.75 95 MET A CA 1
ATOM 754 C C . MET A 1 95 ? -9.616 -5.147 12.121 1.00 96.75 95 MET A C 1
ATOM 756 O O . MET A 1 95 ? -9.792 -4.921 13.313 1.00 96.75 95 MET A O 1
ATOM 760 N N . MET A 1 96 ? -10.572 -4.974 11.208 1.00 97.50 96 MET A N 1
ATOM 761 C CA . MET A 1 96 ? -11.909 -4.490 11.540 1.00 97.50 96 MET A CA 1
ATOM 762 C C . MET A 1 96 ? -12.640 -5.468 12.463 1.00 97.50 96 MET A C 1
ATOM 764 O O . MET A 1 96 ? -13.234 -5.035 13.446 1.00 97.50 96 MET A O 1
ATOM 768 N N . GLU A 1 97 ? -12.528 -6.776 12.215 1.00 96.69 97 GLU A N 1
ATOM 769 C CA . GLU A 1 97 ? -13.073 -7.811 13.104 1.00 96.69 97 GLU A CA 1
ATOM 770 C C . GLU A 1 97 ? -12.522 -7.680 14.533 1.00 96.69 97 GLU A C 1
ATOM 772 O O . GLU A 1 97 ? -13.283 -7.679 15.505 1.00 96.69 97 GLU A O 1
ATOM 777 N N . ASN A 1 98 ? -11.208 -7.474 14.669 1.00 95.62 98 ASN A N 1
ATOM 778 C CA . ASN A 1 98 ? -10.572 -7.265 15.970 1.00 95.62 98 ASN A CA 1
ATOM 779 C C . ASN A 1 98 ? -11.042 -5.974 16.658 1.00 95.62 98 ASN A C 1
ATOM 781 O O . ASN A 1 98 ? -11.259 -5.978 17.867 1.00 95.62 98 ASN A O 1
ATOM 785 N N . VAL A 1 99 ? -11.204 -4.874 15.913 1.00 96.25 99 VAL A N 1
ATOM 786 C CA . VAL A 1 99 ? -11.669 -3.595 16.478 1.00 96.25 99 VAL A CA 1
ATOM 787 C C . VAL A 1 99 ? -13.110 -3.709 16.959 1.00 96.25 99 VAL A C 1
ATOM 789 O O . VAL A 1 99 ? -13.402 -3.303 18.079 1.00 96.25 99 VAL A O 1
ATOM 792 N N . VAL A 1 100 ? -13.999 -4.298 16.155 1.00 96.25 100 VAL A N 1
ATOM 793 C CA . VAL A 1 100 ? -15.399 -4.518 16.545 1.00 96.25 100 VAL A CA 1
ATOM 794 C C . VAL A 1 100 ? -15.476 -5.403 17.787 1.00 96.25 100 VAL A C 1
ATOM 796 O O . VAL A 1 100 ? -16.201 -5.069 18.718 1.00 96.25 100 VAL A O 1
ATOM 799 N N . THR A 1 101 ? -14.686 -6.479 17.841 1.00 96.56 101 THR A N 1
ATOM 800 C CA . THR A 1 101 ? -14.617 -7.370 19.011 1.00 96.56 101 THR A CA 1
ATOM 801 C C . THR A 1 101 ? -14.136 -6.636 20.265 1.00 96.56 101 THR A C 1
ATOM 803 O O . THR A 1 101 ? -14.641 -6.889 21.350 1.00 96.56 101 THR A O 1
ATOM 806 N N . ALA A 1 102 ? -13.181 -5.712 20.139 1.00 95.25 102 ALA A N 1
ATOM 807 C CA . ALA A 1 102 ? -12.653 -4.953 21.274 1.00 95.25 102 ALA A CA 1
ATOM 808 C C . ALA A 1 102 ? -13.624 -3.890 21.828 1.00 95.25 102 ALA A C 1
ATOM 810 O O . ALA A 1 102 ? -13.392 -3.379 22.922 1.00 95.25 102 ALA A O 1
ATOM 811 N N . LEU A 1 103 ? -14.667 -3.531 21.072 1.00 92.44 103 LEU A N 1
ATOM 812 C CA . LEU A 1 103 ? -15.699 -2.566 21.473 1.00 92.44 103 LEU A CA 1
ATOM 813 C C . LEU A 1 103 ? -16.954 -3.227 22.073 1.00 92.44 103 LEU A C 1
ATOM 815 O O . LEU A 1 103 ? -17.852 -2.507 22.513 1.00 92.44 103 LEU A O 1
ATOM 819 N N . GLN A 1 104 ? -17.029 -4.561 22.063 1.00 87.19 104 GLN A N 1
ATOM 820 C CA . GLN A 1 104 ? -18.099 -5.354 22.683 1.00 87.19 104 GLN A CA 1
ATOM 821 C C . GLN A 1 104 ? -17.794 -5.644 24.153 1.00 87.19 104 GLN A C 1
ATOM 823 O O . GLN A 1 104 ? -18.760 -5.621 24.949 1.00 87.19 104 GLN A O 1
#

Organism: NCBI:txid408170

pLDDT: mean 93.05, std 8.36, range [46.78, 98.06]

Solvent-accessible surface area (backbone atoms only — not comparable to full-atom values): 6183 Å² total; per-residue (Å²): 130,80,87,55,70,51,55,65,73,74,81,94,34,49,77,44,81,44,68,51,101,82,74,47,83,44,79,48,75,42,64,60,37,60,73,59,37,53,54,52,50,52,52,51,52,57,47,20,41,59,74,36,55,93,53,42,86,79,45,99,43,70,88,70,49,63,65,60,86,93,38,72,67,32,56,51,49,52,54,52,51,52,48,28,52,52,49,14,49,55,22,48,53,49,38,49,54,52,53,57,60,75,75,108

Nearest PDB structures (foldseek):
  4dwr-assembly3_C  TM=8.501E-01  e=5.234E-04  Pyrococcus horikoshii
  7p3b-assembly1_A  TM=8.560E-01  e=7.704E-04  Homo sapiens
  2epg-assembly1_A  TM=8.723E-01  e=3.858E-03  Thermus thermophilus HB8
  1cp9-assembly1_A  TM=1.766E-01  e=1.193E+00  Providencia rettgeri
  1pnk-assembly1_A  TM=2.041E-01  e=3.137E+00  Escherichia coli

Secondary structure (DSSP, 8-state):
-GGGTT---SSS-EEEEEE-TT--EEEEEE--SHHHHHHHHHHHHHHHHHHTTTTGGGSS-GGG--PPTTSHHHHHHHHHHHHHHHHHHHHHHHHHHHHHHHT-

Foldseek 3Di:
DVVPALHQDDDPFDWDWDADPVRDTDIDGDHFLPVQVVVLLVVLLVVLLVVCVVPCVVDPHSSPRDDDPPDPSNVVSVVSVVVRRVSGVSSVVSNVVVVVVVVD

Radius of gyration: 18.58 Å; Cα contacts (8 Å, |Δi|>4): 100; chains: 1; bounding box: 43×30×47 Å

Mean predicted aligned error: 4.38 Å

InterPro domains:
  IPR001233 RNA-splicing ligase, RtcB [PF01139] (2-103)
  IPR036025 tRNA-splicing ligase RtcB-like superfamily [G3DSA:3.90.1860.10] (1-104)
  IPR036025 tRNA-splicing ligase RtcB-like superfamily [SSF103365] (2-103)
  IPR052915 RNA-splicing ligase RtcB-like [PTHR43749] (2-103)